Protein AF-A0AAE8NKW4-F1 (afdb_monomer)

Organism: Burkholderia cepacia (NCBI:txid292)

Structure (mmCIF, N/CA/C/O backbone):
data_AF-A0AAE8NKW4-F1
#
_entry.id   AF-A0AAE8NKW4-F1
#
loop_
_atom_site.group_PDB
_atom_site.id
_atom_site.type_symbol
_atom_site.label_atom_id
_atom_site.label_alt_id
_atom_site.label_comp_id
_atom_site.label_asym_id
_atom_site.label_entity_id
_atom_site.label_seq_id
_atom_site.pdbx_PDB_ins_code
_atom_site.Cartn_x
_atom_site.Cartn_y
_atom_site.Cartn_z
_atom_site.occupancy
_atom_site.B_iso_or_equiv
_atom_site.auth_seq_id
_atom_site.auth_comp_id
_atom_site.auth_asym_id
_atom_site.auth_atom_id
_atom_site.pdbx_PDB_model_num
ATOM 1 N N . MET A 1 1 ? -2.864 3.124 -19.656 1.00 60.62 1 MET A N 1
ATOM 2 C CA . MET A 1 1 ? -3.110 3.955 -18.458 1.00 60.62 1 MET A CA 1
ATOM 3 C C . MET A 1 1 ? -2.731 3.117 -17.254 1.00 60.62 1 MET A C 1
ATOM 5 O O . MET A 1 1 ? -3.102 1.951 -17.234 1.00 60.62 1 MET A O 1
ATOM 9 N N . PHE A 1 2 ? -1.934 3.644 -16.327 1.00 73.31 2 PHE A N 1
ATOM 10 C CA . PHE A 1 2 ? -1.643 2.932 -15.082 1.00 73.31 2 PHE A CA 1
ATOM 11 C C . PHE A 1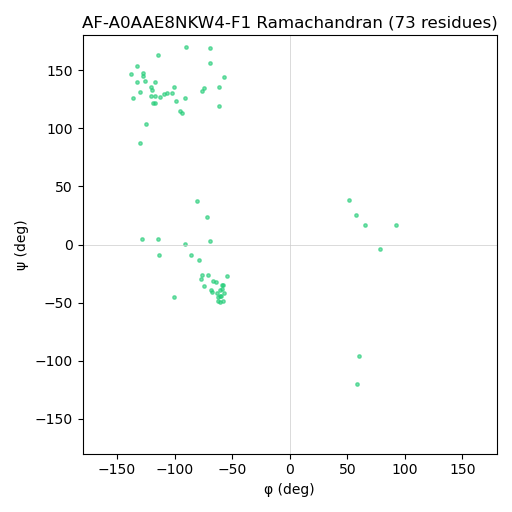 2 ? -2.871 2.996 -14.169 1.00 73.31 2 PHE A C 1
ATOM 13 O O . PHE A 1 2 ? -3.495 4.053 -14.080 1.00 73.31 2 PHE A O 1
ATOM 20 N N . GLY A 1 3 ? -3.245 1.867 -13.566 1.00 86.50 3 GLY A N 1
ATOM 21 C CA . GLY A 1 3 ? -4.374 1.784 -12.641 1.00 86.50 3 GLY A CA 1
ATOM 22 C C . GLY A 1 3 ? -3.958 2.037 -11.194 1.00 86.50 3 GLY A C 1
ATOM 23 O O . GLY A 1 3 ? -2.767 2.067 -10.867 1.00 86.50 3 GLY A O 1
ATOM 24 N N . SER A 1 4 ? -4.951 2.191 -10.321 1.00 91.19 4 SER A N 1
ATOM 25 C CA . SER A 1 4 ? -4.768 2.009 -8.886 1.00 91.19 4 SER A CA 1
ATOM 26 C C . SER A 1 4 ? -5.616 0.844 -8.382 1.00 91.19 4 SER A C 1
ATOM 28 O O . SER A 1 4 ? -6.759 0.651 -8.805 1.00 91.19 4 SER A O 1
ATOM 30 N N . THR A 1 5 ? -5.041 0.058 -7.476 1.00 94.69 5 THR A N 1
ATOM 31 C CA . THR A 1 5 ? -5.760 -0.972 -6.722 1.00 94.69 5 THR A CA 1
ATOM 32 C C . THR A 1 5 ? -6.089 -0.395 -5.355 1.00 94.69 5 THR A C 1
ATOM 34 O O . THR A 1 5 ? -5.191 0.027 -4.632 1.00 94.69 5 THR A O 1
ATOM 37 N N . LEU A 1 6 ? -7.373 -0.383 -5.004 1.00 95.94 6 LEU A N 1
ATOM 38 C CA . LEU A 1 6 ? -7.881 0.111 -3.727 1.00 95.94 6 LEU A CA 1
ATOM 39 C C . LEU A 1 6 ? -8.596 -1.019 -2.990 1.00 95.94 6 LEU A C 1
ATOM 41 O O . LEU A 1 6 ? -9.447 -1.704 -3.570 1.00 95.94 6 LEU A O 1
ATOM 45 N N . VAL A 1 7 ? -8.289 -1.179 -1.707 1.00 97.19 7 VAL A N 1
ATOM 46 C CA . VAL A 1 7 ? -9.027 -2.060 -0.798 1.00 97.19 7 VAL A CA 1
ATOM 47 C C . VAL A 1 7 ? -9.340 -1.343 0.501 1.00 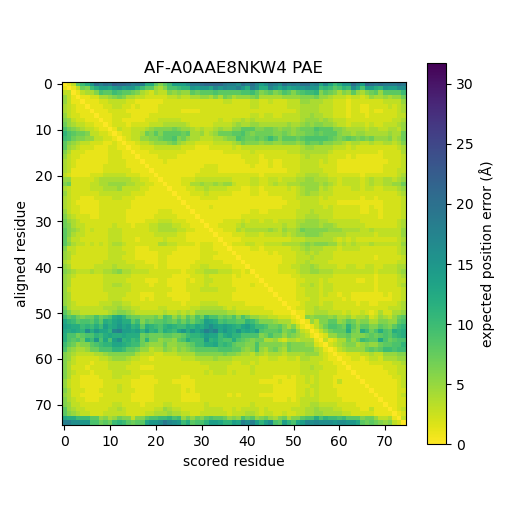97.19 7 VAL A C 1
ATOM 49 O O . VAL A 1 7 ? -8.625 -0.429 0.904 1.00 97.19 7 VAL A O 1
ATOM 52 N N . GLN A 1 8 ? -10.407 -1.784 1.156 1.00 96.69 8 GLN A N 1
ATOM 53 C CA . GLN A 1 8 ? -10.839 -1.272 2.446 1.00 96.69 8 GLN A CA 1
ATOM 54 C C . GLN A 1 8 ? -11.132 -2.444 3.382 1.00 96.69 8 GLN A C 1
ATOM 56 O O . GLN A 1 8 ? -11.723 -3.444 2.967 1.00 96.69 8 GLN A O 1
ATOM 61 N N . ARG A 1 9 ? -10.745 -2.292 4.645 1.00 94.75 9 ARG A N 1
ATOM 62 C CA . ARG A 1 9 ? -11.041 -3.189 5.762 1.00 94.75 9 ARG A CA 1
ATOM 63 C C . ARG A 1 9 ? -11.640 -2.365 6.901 1.00 94.75 9 ARG A C 1
ATOM 65 O O . ARG A 1 9 ? -11.283 -1.210 7.085 1.00 94.75 9 ARG A O 1
ATOM 72 N N . HIS A 1 10 ? -12.541 -2.963 7.673 1.00 93.31 10 HIS A N 1
ATOM 73 C CA . HIS A 1 10 ? -13.039 -2.364 8.911 1.00 93.31 10 HIS A CA 1
ATOM 74 C C . HIS A 1 10 ? -12.446 -3.108 10.109 1.00 93.31 10 HIS A C 1
ATOM 76 O O . HIS A 1 10 ? -12.518 -4.336 10.160 1.00 93.31 10 HIS A O 1
ATOM 82 N N . VAL A 1 11 ? -11.888 -2.360 11.058 1.00 88.31 11 VAL A N 1
ATOM 83 C CA . VAL A 1 11 ? -11.316 -2.849 12.317 1.00 88.31 11 VAL A CA 1
ATOM 84 C C . VAL A 1 11 ? -12.006 -2.104 13.454 1.00 88.31 11 VAL A C 1
ATOM 86 O O . VAL A 1 11 ? -11.769 -0.917 13.681 1.00 88.31 11 VAL A O 1
ATOM 89 N N . GLY A 1 12 ? -12.937 -2.778 14.133 1.00 88.25 12 GLY A N 1
ATOM 90 C CA . GLY A 1 12 ? -13.808 -2.134 15.117 1.00 88.25 12 GLY A CA 1
ATOM 91 C C . GLY A 1 12 ? -14.612 -0.987 14.492 1.00 88.25 12 GLY A C 1
ATOM 92 O O . GLY A 1 12 ? -15.379 -1.200 13.556 1.00 88.25 12 GLY A O 1
ATOM 93 N N . SER A 1 13 ? -14.425 0.232 15.005 1.00 88.81 13 SER A N 1
ATOM 94 C CA . SER A 1 13 ? -15.035 1.461 14.475 1.00 88.81 13 SER A CA 1
ATOM 95 C C . SER A 1 13 ? -14.187 2.182 13.418 1.00 88.81 13 SER A C 1
ATOM 97 O O . SER A 1 13 ? -14.593 3.241 12.943 1.00 88.81 13 SER A O 1
ATOM 99 N N . THR A 1 14 ? -13.009 1.656 13.074 1.00 90.75 14 THR A N 1
ATOM 100 C CA . THR A 1 14 ? -12.065 2.290 12.146 1.00 90.75 14 THR A CA 1
ATOM 101 C C . THR A 1 14 ? -12.132 1.632 10.772 1.00 90.75 14 THR A C 1
ATOM 103 O O . THR A 1 14 ? -12.056 0.413 10.647 1.00 90.75 14 THR A O 1
ATOM 106 N N . SER A 1 15 ? -12.250 2.439 9.721 1.00 94.81 15 SER A N 1
ATOM 107 C CA . SER A 1 15 ? -12.116 2.004 8.330 1.00 94.81 15 SER A CA 1
ATOM 108 C C . SER A 1 15 ? -10.688 2.253 7.852 1.00 94.81 15 SER A C 1
ATOM 110 O O . SER A 1 15 ? -10.257 3.403 7.782 1.00 94.81 15 SER A O 1
ATOM 112 N N . LEU A 1 16 ? -9.951 1.194 7.541 1.00 96.75 16 LEU A N 1
ATOM 113 C CA . LEU A 1 16 ? -8.608 1.263 6.979 1.00 96.75 16 LEU A CA 1
ATOM 114 C C . LEU A 1 16 ? -8.657 1.023 5.475 1.00 96.75 16 LEU A C 1
ATOM 116 O O . LEU A 1 16 ? -9.314 0.097 5.001 1.00 96.75 16 LEU A O 1
ATOM 120 N N . THR A 1 17 ? -7.924 1.833 4.722 1.00 97.56 17 THR A N 1
ATOM 121 C CA . THR A 1 17 ? -7.895 1.776 3.261 1.00 97.56 17 THR A CA 1
ATOM 122 C C . THR A 1 17 ? -6.457 1.734 2.771 1.00 97.56 17 THR A C 1
ATOM 124 O O . THR A 1 17 ? -5.652 2.569 3.179 1.00 97.56 17 THR A O 1
ATOM 127 N N . ALA A 1 18 ? -6.150 0.798 1.872 1.00 97.62 18 ALA A N 1
ATOM 128 C CA . ALA A 1 18 ? -4.875 0.722 1.168 1.00 97.62 18 ALA A CA 1
ATOM 129 C C . ALA A 1 18 ? -5.086 1.002 -0.320 1.00 97.62 18 ALA A C 1
ATOM 131 O O . ALA A 1 18 ? -5.912 0.357 -0.969 1.00 97.62 18 ALA A O 1
ATOM 132 N N . GLU A 1 19 ? -4.321 1.946 -0.859 1.00 97.25 19 GLU A N 1
ATOM 133 C CA . GLU A 1 19 ? -4.293 2.273 -2.283 1.00 97.25 19 GLU A CA 1
ATOM 134 C C . GLU A 1 19 ? -2.881 2.080 -2.832 1.00 97.25 19 GLU A C 1
ATOM 136 O O . GLU A 1 19 ? -1.927 2.656 -2.308 1.00 97.25 19 GLU A O 1
ATOM 141 N N . PHE A 1 20 ? -2.750 1.322 -3.918 1.00 96.50 20 PHE A N 1
ATOM 142 C CA . PHE A 1 20 ? -1.496 1.176 -4.645 1.00 96.50 20 PHE A CA 1
ATOM 143 C C . PHE A 1 20 ? -1.630 1.715 -6.066 1.00 96.50 20 PHE A C 1
ATOM 145 O O . PHE A 1 20 ? -2.460 1.235 -6.835 1.00 96.50 20 PHE A O 1
ATOM 152 N N . HIS A 1 21 ? -0.800 2.692 -6.430 1.00 94.94 21 HIS A N 1
ATOM 153 C CA . HIS A 1 21 ? -0.748 3.245 -7.781 1.00 94.94 21 HIS A CA 1
ATOM 154 C C . HIS A 1 21 ? 0.321 2.526 -8.612 1.00 94.94 21 HIS A C 1
ATOM 156 O O . HIS A 1 21 ? 1.519 2.683 -8.366 1.00 94.94 21 HIS A O 1
ATOM 162 N N . GLU A 1 22 ? -0.096 1.778 -9.635 1.00 90.44 22 GLU A N 1
ATOM 163 C CA . GLU A 1 22 ? 0.796 0.905 -10.413 1.00 90.44 22 GLU A CA 1
ATOM 164 C C . GLU A 1 22 ? 1.883 1.670 -11.175 1.00 90.44 22 GLU A C 1
ATOM 166 O O . GLU A 1 22 ? 2.986 1.166 -11.360 1.00 90.44 22 GLU A O 1
ATOM 171 N N . GLY A 1 23 ? 1.587 2.894 -11.622 1.00 91.69 23 GLY A N 1
ATOM 172 C CA . GLY A 1 23 ? 2.507 3.663 -12.466 1.00 91.69 23 GLY A CA 1
ATOM 173 C C . GLY A 1 23 ? 3.677 4.280 -11.710 1.00 91.69 23 GLY A C 1
ATOM 174 O O . GLY A 1 23 ? 4.729 4.512 -12.291 1.00 91.69 23 GLY A O 1
ATOM 175 N N . SER A 1 24 ? 3.496 4.548 -10.417 1.00 93.50 24 SER A N 1
ATOM 176 C CA . SER A 1 24 ? 4.534 5.138 -9.559 1.00 93.50 24 SER A CA 1
ATOM 177 C C . SER A 1 24 ? 5.013 4.186 -8.470 1.00 93.50 24 SER A C 1
ATOM 179 O O . SER A 1 24 ? 5.963 4.505 -7.763 1.00 93.50 24 SER A O 1
ATOM 181 N N . GLY A 1 25 ? 4.340 3.048 -8.290 1.00 94.12 25 GLY A N 1
ATOM 182 C CA . GLY A 1 25 ? 4.569 2.135 -7.178 1.00 94.12 25 GLY A CA 1
ATOM 183 C C . GLY A 1 25 ? 4.223 2.729 -5.813 1.00 94.12 25 GLY A C 1
ATOM 184 O O . GLY A 1 25 ? 4.705 2.225 -4.806 1.00 94.12 25 GLY A O 1
ATOM 185 N N . ARG A 1 26 ? 3.452 3.820 -5.748 1.00 96.56 26 ARG A N 1
ATOM 186 C CA . ARG A 1 26 ? 3.117 4.489 -4.484 1.00 96.56 26 ARG A CA 1
ATOM 187 C C . ARG A 1 26 ? 2.048 3.707 -3.729 1.00 96.56 26 ARG A C 1
ATOM 189 O O . ARG A 1 26 ? 1.010 3.396 -4.308 1.00 96.56 26 ARG A O 1
ATOM 196 N N . LEU A 1 27 ? 2.277 3.481 -2.439 1.00 97.31 27 LEU A N 1
ATOM 197 C CA . LEU A 1 27 ? 1.327 2.882 -1.503 1.00 97.31 27 LEU A CA 1
ATOM 198 C C . LEU A 1 27 ? 0.838 3.952 -0.520 1.00 97.31 27 LEU A C 1
ATOM 200 O O . LEU A 1 27 ? 1.651 4.645 0.088 1.00 97.31 27 LEU A O 1
ATOM 204 N N . ARG A 1 28 ? -0.476 4.079 -0.342 1.00 97.75 28 ARG A N 1
ATOM 205 C CA . ARG A 1 28 ? -1.103 4.960 0.652 1.00 97.75 28 ARG A CA 1
ATOM 206 C C . ARG A 1 28 ? -1.957 4.140 1.603 1.00 97.75 28 ARG A C 1
ATOM 208 O O . ARG A 1 28 ? -2.735 3.307 1.146 1.00 97.75 28 ARG A O 1
ATOM 215 N N . ILE A 1 29 ? -1.853 4.432 2.895 1.00 97.44 29 ILE A N 1
ATOM 216 C CA . ILE A 1 29 ? -2.703 3.868 3.946 1.00 97.44 29 ILE A CA 1
ATOM 217 C C . ILE A 1 29 ? -3.479 5.003 4.595 1.00 97.44 29 ILE A C 1
ATOM 219 O O . ILE A 1 29 ? -2.892 6.011 4.988 1.00 97.44 29 ILE A O 1
ATOM 223 N N . SER A 1 30 ? -4.797 4.864 4.686 1.00 97.06 30 SER A N 1
ATOM 224 C CA . SER A 1 30 ? -5.682 5.863 5.291 1.00 97.06 30 SER A CA 1
ATOM 225 C C . SER A 1 30 ? -6.566 5.235 6.360 1.00 97.06 30 SER A C 1
ATOM 227 O O . SER A 1 30 ? -7.017 4.108 6.185 1.00 97.06 30 SER A O 1
ATOM 229 N N . SER A 1 31 ? -6.858 5.991 7.416 1.00 95.25 31 SER A N 1
ATOM 230 C CA . SER A 1 31 ? -7.741 5.602 8.517 1.00 95.25 31 SER A CA 1
ATOM 231 C C . SER A 1 31 ? -8.918 6.568 8.576 1.00 95.25 31 SER A C 1
ATOM 233 O O . SER A 1 31 ? -8.728 7.777 8.684 1.00 95.25 31 SER A O 1
ATOM 235 N N . ASN A 1 32 ? -10.143 6.057 8.462 1.00 94.38 32 ASN A N 1
ATOM 236 C CA . ASN A 1 32 ? -11.378 6.842 8.367 1.00 94.38 32 ASN A CA 1
ATOM 237 C C . ASN A 1 32 ? -11.312 7.934 7.281 1.00 94.38 32 ASN A C 1
ATOM 239 O O . ASN A 1 32 ? -11.781 9.053 7.471 1.00 94.38 32 ASN A O 1
ATOM 243 N N . GLY A 1 33 ? -10.683 7.616 6.144 1.00 93.06 33 GLY A N 1
ATOM 244 C CA . GLY A 1 33 ? -10.484 8.552 5.032 1.00 93.06 33 GLY A CA 1
ATOM 245 C C . GLY A 1 33 ? -9.350 9.568 5.227 1.00 93.06 33 GLY A C 1
ATOM 246 O O . GLY A 1 33 ? -9.047 10.312 4.297 1.00 93.06 33 GLY A O 1
ATOM 247 N N . VAL A 1 34 ? -8.687 9.587 6.387 1.00 95.44 34 VAL A N 1
ATOM 248 C CA . VAL A 1 34 ? -7.526 10.446 6.655 1.00 95.44 34 VAL A CA 1
ATOM 249 C C . VAL A 1 34 ? -6.247 9.700 6.287 1.00 95.44 34 VAL A C 1
ATOM 251 O O . VAL A 1 34 ? -6.020 8.593 6.767 1.00 95.44 34 VAL A O 1
ATOM 254 N N . LEU A 1 35 ? -5.399 10.298 5.444 1.00 96.38 35 LEU A N 1
ATOM 255 C CA . LEU A 1 35 ? -4.108 9.713 5.073 1.00 96.38 35 LEU A CA 1
ATOM 256 C C . LEU A 1 35 ? -3.231 9.550 6.320 1.00 96.38 35 LEU A C 1
ATOM 258 O O . LEU A 1 35 ? -2.898 10.533 6.977 1.00 96.38 35 LEU A O 1
ATOM 262 N N . SER A 1 36 ? -2.855 8.311 6.617 1.00 94.56 36 SER A N 1
ATOM 263 C CA . SER A 1 36 ? -2.016 7.952 7.759 1.00 94.56 36 SER A CA 1
ATOM 264 C C . SER A 1 36 ? -0.567 7.722 7.329 1.00 94.56 36 SER A C 1
ATOM 266 O O . SER A 1 36 ? 0.346 8.257 7.950 1.00 94.56 36 SER A O 1
ATOM 268 N N . HIS A 1 37 ? -0.352 6.990 6.231 1.00 96.75 37 HIS A N 1
ATOM 269 C CA . HIS A 1 37 ? 0.982 6.701 5.705 1.00 96.75 37 HIS A CA 1
ATOM 270 C C . HIS A 1 37 ? 1.026 6.822 4.182 1.00 96.75 37 HIS A C 1
ATOM 272 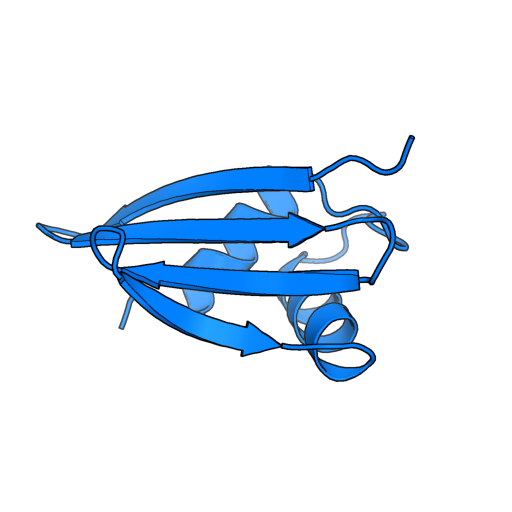O O . HIS A 1 37 ? 0.072 6.467 3.486 1.00 96.75 37 HIS A O 1
ATOM 278 N N . GLU A 1 38 ? 2.166 7.265 3.657 1.00 97.81 38 GLU A N 1
ATOM 279 C CA . GLU A 1 38 ? 2.458 7.279 2.226 1.00 97.81 38 GLU A CA 1
ATOM 280 C C . GLU A 1 38 ? 3.884 6.774 1.991 1.00 97.81 38 GLU A C 1
ATOM 282 O O . GLU A 1 38 ? 4.842 7.270 2.581 1.00 97.81 38 GLU A O 1
ATOM 287 N N . PHE A 1 39 ? 4.014 5.766 1.131 1.00 97.50 39 PHE A N 1
ATOM 288 C CA . PHE A 1 39 ? 5.274 5.103 0.826 1.00 97.50 39 PHE A CA 1
ATOM 289 C C . PHE A 1 39 ? 5.537 5.110 -0.676 1.00 97.50 39 PHE A C 1
ATOM 291 O O . PHE A 1 39 ? 4.643 4.867 -1.491 1.00 97.50 39 PHE A O 1
ATOM 298 N N . PHE A 1 40 ? 6.797 5.324 -1.034 1.00 96.19 40 PHE A N 1
ATOM 299 C CA . PHE A 1 40 ? 7.289 5.307 -2.408 1.00 96.19 40 PHE A CA 1
ATOM 300 C C . PHE A 1 40 ? 8.266 4.138 -2.605 1.00 96.19 40 PHE A C 1
ATOM 302 O O . PHE A 1 40 ? 8.760 3.579 -1.616 1.00 96.19 40 PHE A O 1
ATOM 309 N N . PRO A 1 41 ? 8.566 3.743 -3.855 1.00 95.25 41 PRO A N 1
ATOM 310 C CA . PRO A 1 41 ? 9.592 2.742 -4.113 1.00 95.25 41 PRO A CA 1
ATOM 311 C C . PRO A 1 41 ? 10.964 3.142 -3.535 1.00 95.25 41 PRO A C 1
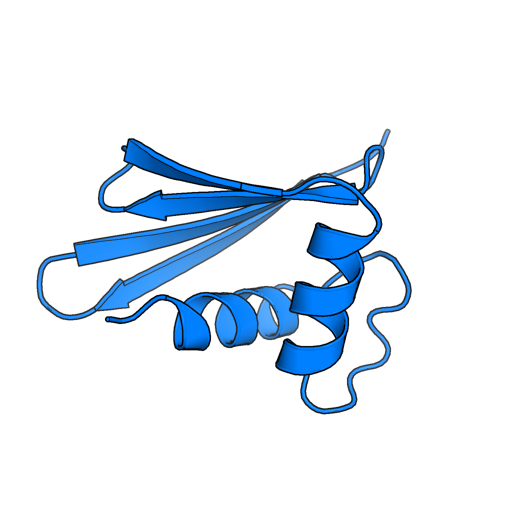ATOM 313 O O . PRO A 1 41 ? 11.313 4.322 -3.573 1.00 95.25 41 PRO A O 1
ATOM 316 N N . PRO A 1 42 ? 11.759 2.180 -3.023 1.00 94.12 42 PRO A N 1
ATOM 317 C CA . PRO A 1 42 ? 11.476 0.742 -2.975 1.00 94.12 42 PRO A CA 1
ATOM 318 C C . PRO A 1 42 ? 10.648 0.309 -1.753 1.00 94.12 42 PRO A C 1
ATOM 320 O O . PRO A 1 42 ? 10.206 -0.835 -1.699 1.00 94.12 42 PRO A O 1
ATOM 323 N N . GLN A 1 43 ? 10.428 1.191 -0.773 1.00 95.06 43 GLN A N 1
ATOM 324 C CA . GLN A 1 43 ? 9.788 0.838 0.498 1.00 95.06 43 GLN A CA 1
ATOM 325 C C . GLN A 1 43 ? 8.366 0.305 0.306 1.00 95.06 43 GLN A C 1
ATOM 327 O O . GLN A 1 43 ? 8.010 -0.714 0.891 1.00 95.06 43 GLN A O 1
ATOM 332 N N . SER A 1 44 ? 7.569 0.947 -0.549 1.00 95.00 44 SER A N 1
ATOM 333 C CA . SER A 1 44 ? 6.221 0.471 -0.881 1.00 95.00 44 SER A CA 1
ATOM 334 C C . SER A 1 44 ? 6.225 -0.955 -1.441 1.00 95.00 44 SER A C 1
ATOM 336 O O . SER A 1 44 ? 5.395 -1.772 -1.055 1.00 95.00 44 SER A O 1
ATOM 338 N N . TRP A 1 45 ? 7.183 -1.278 -2.312 1.00 93.44 45 TRP A N 1
ATOM 339 C CA . TRP A 1 45 ? 7.340 -2.615 -2.881 1.00 93.44 45 TRP A CA 1
ATOM 340 C C . TRP A 1 45 ? 7.771 -3.635 -1.840 1.00 93.44 45 TRP A C 1
ATOM 342 O O . TRP A 1 45 ? 7.245 -4.742 -1.834 1.00 93.44 45 TRP A O 1
ATOM 352 N N . MET A 1 46 ? 8.692 -3.265 -0.949 1.00 92.62 46 MET A N 1
ATOM 353 C CA . MET A 1 46 ? 9.117 -4.148 0.136 1.00 92.62 46 MET A CA 1
ATOM 354 C C . MET A 1 46 ? 7.951 -4.474 1.068 1.00 92.62 46 MET A C 1
ATOM 356 O O . MET A 1 46 ? 7.751 -5.643 1.369 1.00 92.62 46 MET A O 1
ATOM 360 N N . ILE A 1 47 ? 7.149 -3.476 1.455 1.00 94.44 47 ILE A N 1
ATOM 361 C CA . ILE A 1 47 ? 5.962 -3.676 2.301 1.00 94.44 47 ILE A CA 1
ATOM 362 C C . ILE A 1 47 ? 4.985 -4.652 1.640 1.00 94.44 47 ILE A C 1
ATOM 364 O O . ILE A 1 47 ? 4.536 -5.605 2.274 1.00 94.44 47 ILE A O 1
ATOM 368 N N . VAL A 1 48 ? 4.667 -4.449 0.358 1.00 93.81 48 VAL A N 1
ATOM 369 C CA . VAL A 1 48 ? 3.767 -5.352 -0.373 1.00 93.81 48 VAL A CA 1
ATOM 370 C C . VAL A 1 48 ? 4.364 -6.758 -0.456 1.00 93.81 48 VAL A C 1
ATOM 372 O O . VAL A 1 48 ? 3.689 -7.722 -0.105 1.00 93.81 48 VAL A O 1
ATOM 375 N N . ALA A 1 49 ? 5.631 -6.885 -0.855 1.00 90.88 49 ALA A N 1
ATOM 376 C CA . ALA A 1 49 ? 6.289 -8.177 -1.031 1.00 90.88 49 ALA A CA 1
ATOM 377 C C . ALA A 1 49 ? 6.352 -9.004 0.257 1.00 90.88 49 ALA A C 1
ATOM 379 O O . ALA A 1 49 ? 6.169 -10.219 0.204 1.00 90.88 49 ALA A O 1
ATOM 380 N N . THR A 1 50 ? 6.603 -8.365 1.402 1.00 90.69 50 THR A N 1
ATOM 381 C CA . THR A 1 50 ? 6.658 -9.059 2.694 1.00 90.69 50 THR A CA 1
ATOM 382 C C . THR A 1 50 ? 5.271 -9.396 3.235 1.00 90.69 50 THR A C 1
ATOM 384 O O . THR A 1 50 ? 5.126 -10.415 3.904 1.00 90.69 50 THR A O 1
ATOM 387 N N . SER A 1 51 ? 4.247 -8.596 2.914 1.00 90.31 51 SER A N 1
ATOM 388 C CA . SER A 1 51 ? 2.850 -8.861 3.303 1.00 90.31 51 SER A CA 1
ATOM 389 C C . SER A 1 51 ? 2.208 -9.980 2.489 1.00 90.31 51 SER A C 1
ATOM 391 O O . SER A 1 51 ? 1.391 -10.735 2.999 1.00 90.31 51 SER A O 1
ATOM 393 N N . ALA A 1 52 ? 2.554 -10.076 1.206 1.00 83.94 52 ALA A N 1
ATOM 394 C CA . ALA A 1 52 ? 1.828 -10.857 0.209 1.00 83.94 52 ALA A CA 1
ATOM 395 C C . ALA A 1 52 ? 1.912 -12.392 0.372 1.00 83.94 52 ALA A C 1
ATOM 397 O O . ALA A 1 52 ? 1.404 -13.123 -0.475 1.00 83.94 52 ALA A O 1
ATOM 398 N N . GLY A 1 53 ? 2.570 -12.908 1.418 1.00 75.94 53 GLY A N 1
ATOM 399 C CA . GLY A 1 53 ? 2.514 -14.328 1.791 1.00 75.94 53 GLY A CA 1
ATOM 400 C C . GLY A 1 53 ? 2.955 -15.321 0.704 1.00 75.94 53 GLY A C 1
ATOM 401 O O . GLY A 1 53 ? 2.507 -16.464 0.709 1.00 75.94 53 GLY A O 1
ATOM 402 N N . GLY A 1 54 ? 3.806 -14.901 -0.240 1.00 69.75 54 GLY A N 1
ATOM 403 C CA . GLY A 1 54 ? 4.243 -15.729 -1.371 1.00 69.75 54 GLY A CA 1
ATOM 404 C C . GLY A 1 54 ? 3.410 -15.587 -2.651 1.00 69.75 54 GLY A C 1
ATOM 405 O O . GLY A 1 54 ? 3.505 -16.442 -3.530 1.00 69.75 54 GLY A O 1
ATOM 406 N N . SER A 1 55 ? 2.598 -14.535 -2.786 1.00 76.69 55 SER A N 1
ATOM 407 C CA . SER A 1 55 ? 1.873 -14.264 -4.031 1.00 76.69 55 SER A CA 1
ATOM 408 C C . SER A 1 55 ? 2.795 -13.830 -5.186 1.00 76.69 55 SER A C 1
ATOM 410 O O . SER A 1 55 ? 3.872 -13.260 -4.994 1.00 76.69 55 SER A O 1
ATOM 412 N N . ASN A 1 56 ? 2.335 -14.043 -6.424 1.00 73.88 56 ASN A N 1
ATOM 413 C CA . ASN A 1 56 ? 3.022 -13.620 -7.653 1.00 73.88 56 ASN A CA 1
ATOM 414 C C . ASN A 1 56 ? 2.794 -12.126 -7.986 1.00 73.88 56 ASN A C 1
ATOM 416 O O . ASN A 1 56 ? 2.636 -11.773 -9.155 1.00 73.88 56 ASN A O 1
ATOM 420 N N . TRP A 1 57 ? 2.740 -11.241 -6.982 1.00 80.69 57 TRP A N 1
ATOM 421 C CA . TRP A 1 57 ? 2.356 -9.832 -7.159 1.00 80.69 57 TRP A CA 1
ATOM 422 C C . TRP A 1 57 ? 3.255 -9.054 -8.143 1.00 80.69 57 TRP A C 1
ATOM 424 O O . TRP A 1 57 ? 2.776 -8.189 -8.878 1.00 80.69 57 TRP A O 1
ATOM 434 N N . GLY A 1 58 ? 4.560 -9.352 -8.183 1.00 78.25 58 GLY A N 1
ATOM 435 C CA . GLY A 1 58 ? 5.531 -8.698 -9.068 1.00 78.25 58 GLY A CA 1
ATOM 436 C C . GLY A 1 58 ? 5.643 -7.186 -8.828 1.00 78.25 58 GLY A C 1
ATOM 437 O O . GLY A 1 58 ? 6.400 -6.754 -7.970 1.00 78.25 58 GLY A O 1
ATOM 438 N N . THR A 1 59 ? 4.917 -6.383 -9.614 1.00 77.62 59 THR A N 1
ATOM 439 C CA . THR A 1 59 ? 4.778 -4.917 -9.453 1.00 77.62 59 THR A CA 1
ATOM 440 C C . THR A 1 59 ? 3.317 -4.450 -9.430 1.00 77.62 59 THR A C 1
ATOM 442 O O . THR A 1 59 ? 3.044 -3.248 -9.396 1.00 77.62 59 THR A O 1
ATOM 445 N N . ARG A 1 60 ? 2.367 -5.393 -9.448 1.00 87.19 60 ARG A N 1
ATOM 446 C CA . ARG A 1 60 ? 0.922 -5.153 -9.468 1.00 87.19 60 ARG A CA 1
ATOM 447 C C . ARG A 1 60 ? 0.249 -5.984 -8.374 1.00 87.19 60 ARG A C 1
ATOM 449 O O . ARG A 1 60 ? -0.177 -7.107 -8.645 1.00 87.19 60 ARG A O 1
ATOM 456 N N . PRO A 1 61 ? 0.154 -5.458 -7.143 1.00 91.31 61 PRO A N 1
ATOM 457 C CA . PRO A 1 61 ? -0.537 -6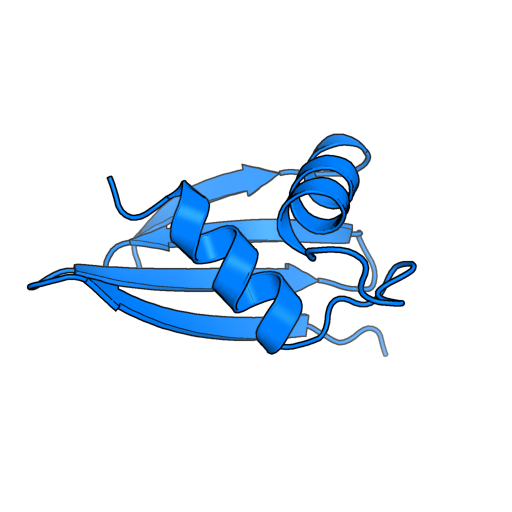.165 -6.080 1.00 91.31 61 PRO A CA 1
ATOM 458 C C . PRO A 1 61 ? -2.007 -6.378 -6.427 1.00 91.31 61 PRO A C 1
ATOM 460 O O . PRO A 1 61 ? -2.712 -5.469 -6.881 1.00 91.31 61 PRO A O 1
ATOM 463 N N . SER A 1 62 ? -2.468 -7.595 -6.169 1.00 92.31 62 SER A N 1
ATOM 464 C CA . SER A 1 62 ? -3.882 -7.927 -6.152 1.00 92.31 62 SER A CA 1
ATOM 465 C C . SER A 1 62 ? -4.568 -7.274 -4.949 1.00 92.31 62 SER A C 1
ATOM 467 O O . SER A 1 62 ? -3.935 -6.774 -4.017 1.00 92.31 62 SER A O 1
ATOM 469 N N . ARG A 1 63 ? -5.902 -7.316 -4.934 1.00 94.06 63 ARG A N 1
ATOM 470 C CA . ARG A 1 63 ? -6.665 -6.876 -3.758 1.00 94.06 63 ARG A CA 1
ATOM 471 C C . ARG A 1 63 ? -6.291 -7.680 -2.510 1.00 94.06 63 ARG A C 1
ATOM 473 O O . ARG A 1 63 ? -6.190 -7.098 -1.440 1.00 94.06 63 ARG A O 1
ATOM 480 N N . THR A 1 64 ? -6.050 -8.982 -2.646 1.00 93.62 64 THR A N 1
ATOM 481 C CA . THR A 1 64 ? -5.654 -9.845 -1.524 1.00 93.62 64 THR A CA 1
ATOM 482 C C . THR A 1 64 ? -4.312 -9.419 -0.937 1.00 93.62 64 THR A C 1
ATOM 484 O O . THR A 1 64 ? -4.195 -9.310 0.279 1.00 93.62 64 THR A O 1
ATOM 487 N N . ASP A 1 65 ? -3.338 -9.073 -1.783 1.00 94.31 65 ASP A N 1
ATOM 488 C CA . ASP A 1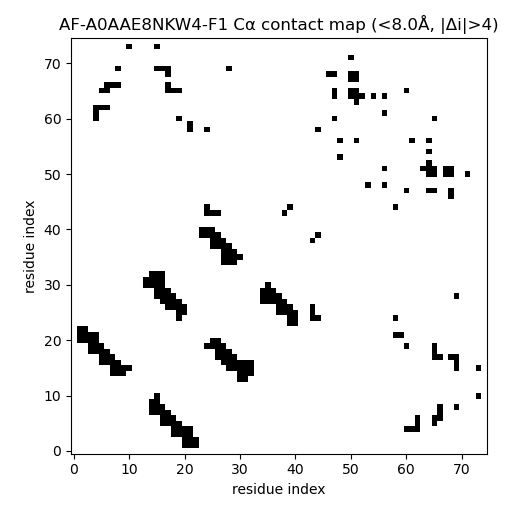 65 ? -2.033 -8.585 -1.319 1.00 94.31 65 ASP A CA 1
ATOM 489 C C . ASP A 1 65 ? -2.180 -7.307 -0.486 1.00 94.31 65 ASP A C 1
ATOM 491 O O . ASP A 1 65 ? -1.594 -7.189 0.586 1.00 94.31 65 ASP A O 1
ATOM 495 N N . LEU A 1 66 ? -3.010 -6.361 -0.940 1.00 95.12 66 LEU A N 1
ATOM 496 C CA . LEU A 1 66 ? -3.252 -5.123 -0.196 1.00 95.12 66 LEU A CA 1
ATOM 497 C C . LEU A 1 66 ? -4.082 -5.330 1.078 1.00 95.12 66 LEU A C 1
ATOM 499 O O . LEU A 1 66 ? -3.947 -4.547 2.016 1.00 95.12 66 LEU A O 1
ATOM 503 N N . LEU A 1 67 ? -4.921 -6.366 1.146 1.00 95.06 67 LEU A N 1
ATOM 504 C CA . LEU A 1 67 ? -5.610 -6.724 2.389 1.00 95.06 67 LEU A CA 1
ATOM 505 C C . LEU A 1 67 ? -4.620 -7.249 3.438 1.00 95.06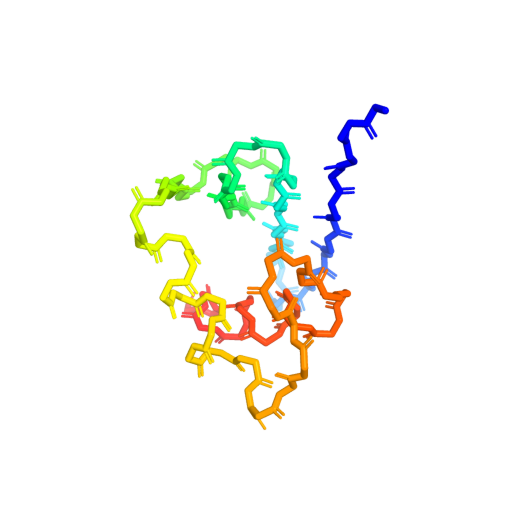 67 LEU A C 1
ATOM 507 O O . LEU A 1 67 ? -4.729 -6.861 4.597 1.00 95.06 67 LEU A O 1
ATOM 511 N N . HIS A 1 68 ? -3.624 -8.042 3.032 1.00 94.19 68 HIS A N 1
ATOM 512 C CA . HIS A 1 68 ? -2.529 -8.446 3.923 1.00 94.19 68 HIS A CA 1
ATOM 513 C C . HIS A 1 68 ? -1.632 -7.276 4.327 1.00 94.19 68 HIS A C 1
ATOM 515 O O . HIS A 1 68 ? -1.103 -7.256 5.434 1.00 94.19 68 HIS A O 1
ATOM 521 N N . VAL A 1 69 ? -1.472 -6.269 3.462 1.00 94.94 69 VAL A N 1
ATOM 522 C CA . VAL A 1 69 ? -0.816 -5.021 3.870 1.00 94.94 69 VAL A CA 1
ATOM 523 C C . VAL A 1 69 ? -1.604 -4.373 5.006 1.00 94.94 69 VAL A C 1
ATOM 525 O O . VAL A 1 69 ? -0.998 -4.038 6.015 1.00 94.94 69 VAL A O 1
ATOM 528 N N . LEU A 1 70 ? -2.929 -4.225 4.875 1.00 95.31 70 LEU A N 1
ATOM 529 C CA . LEU A 1 70 ? -3.759 -3.607 5.918 1.00 95.31 70 LEU A CA 1
ATOM 530 C C . LEU A 1 70 ? -3.663 -4.329 7.266 1.00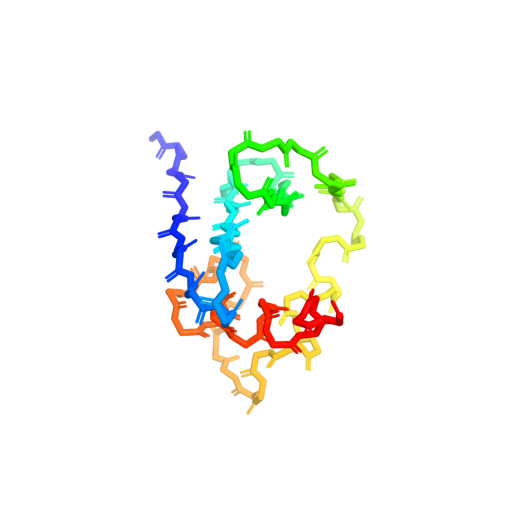 95.31 70 LEU A C 1
ATOM 532 O O . LEU A 1 70 ? -3.600 -3.649 8.280 1.00 95.31 70 LEU A O 1
ATOM 536 N N . GLU A 1 71 ? -3.524 -5.657 7.279 1.00 93.12 71 GLU A N 1
ATOM 537 C CA . GLU A 1 71 ? -3.299 -6.440 8.508 1.00 93.12 71 GLU A CA 1
ATOM 538 C C . GLU A 1 71 ? -2.094 -5.961 9.334 1.00 93.12 71 GLU A C 1
ATOM 540 O O . GLU A 1 71 ? -2.099 -6.100 10.555 1.00 93.12 71 GLU A O 1
ATOM 545 N N . GLN A 1 72 ? -1.082 -5.351 8.707 1.00 90.88 72 GLN A N 1
ATOM 546 C CA . GLN A 1 72 ? 0.069 -4.780 9.418 1.00 90.88 72 GLN A CA 1
ATOM 547 C C . GLN A 1 72 ? -0.209 -3.412 10.062 1.00 90.88 72 GLN A C 1
ATOM 549 O O . GLN A 1 72 ? 0.597 -2.941 10.863 1.00 90.88 72 GLN A O 1
ATOM 554 N N . PHE A 1 73 ? -1.320 -2.763 9.709 1.00 88.69 73 PHE A N 1
ATOM 555 C CA . PHE A 1 73 ? -1.705 -1.423 10.167 1.00 88.69 73 PHE A CA 1
ATOM 556 C C . PHE A 1 73 ? -2.974 -1.426 11.036 1.00 88.69 73 PHE A C 1
ATOM 558 O O . PHE A 1 73 ? -3.426 -0.355 11.434 1.0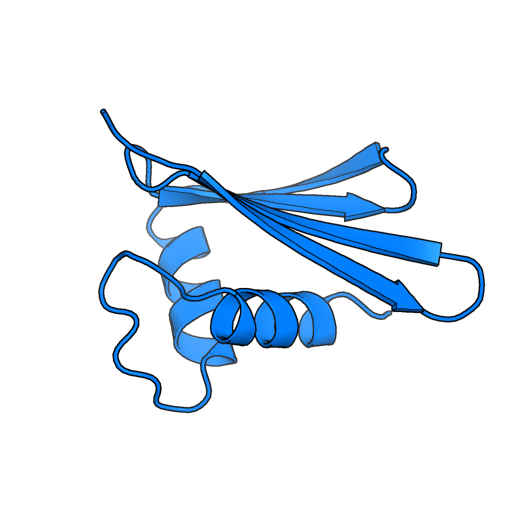0 88.69 73 PHE A O 1
ATOM 565 N N . ASP A 1 74 ? -3.521 -2.600 11.365 1.00 82.69 74 ASP A N 1
ATOM 566 C CA . ASP A 1 74 ? -4.718 -2.802 12.202 1.00 82.69 74 ASP A CA 1
ATOM 567 C C . ASP A 1 74 ? -4.490 -2.504 13.714 1.00 82.69 74 ASP A C 1
ATOM 569 O O . ASP A 1 74 ? -5.198 -3.043 14.565 1.00 82.69 74 ASP A O 1
ATOM 573 N N . GLY A 1 75 ? -3.489 -1.681 14.056 1.00 64.62 75 GLY A N 1
ATOM 574 C CA . GLY A 1 75 ? -3.042 -1.386 15.429 1.00 64.62 75 GLY A CA 1
ATOM 575 C C . GLY A 1 75 ? -3.979 -0.518 16.262 1.00 64.62 75 GLY A C 1
ATOM 576 O O . GLY A 1 75 ? -4.628 0.392 15.697 1.00 64.62 75 GLY A O 1
#

Sequence (75 aa):
MFGSTLVQRHVGSTSLTAEFHEGSGRLRISSNGVLSHEFFPPQSWMIVATSAGGSNWGTRPSRTDLLHVLEQFDG

Nearest PDB structures (foldseek):
  6u3s-assembly1_A  TM=8.624E-01  e=7.621E-02  Homo sapiens
  7qby-assembly1_A  TM=7.854E-01  e=1.102E-01  Homo sapiens
  3mx7-assembly1_A  TM=6.957E-01  e=8.355E-01  Homo sapiens
  3h3l-assembly1_A-2  TM=4.376E-01  e=1.284E+00  Parabacteroides distasonis ATCC 8503
  4jqt-assembly1_B  TM=4.419E-01  e=1.974E+00  Bacteroides thetaiotaomicron VPI-5482

Radius of gyration: 11.38 Å; Cα contacts (8 Å, |Δi|>4): 140; chains: 1; bounding box: 26×26×34 Å

Secondary structure (DSSP, 8-state):
---EEEEEEEETTEEEEEEEETTTTEEEEEETTEEEEEE-TTHHHHHHHHHSTT---TTS--HHHHHHHHHTT--

pLDDT: mean 90.92, std 7.95, range [60.62, 97.81]

Mean predicted aligned error: 3.62 Å

Solvent-accessible surface area (backbone atoms only — not comparable to full-atom values): 4330 Å² total; per-residue (Å²): 133,71,56,68,48,73,44,74,48,75,59,91,95,41,40,40,34,36,37,37,33,51,75,69,42,32,31,37,36,23,52,71,85,41,82,72,46,79,35,48,67,67,58,27,53,50,52,42,61,71,36,29,81,82,60,90,37,91,76,57,64,50,65,68,30,45,50,40,39,47,67,78,67,73,120

Foldseek 3Di:
DWDKDKDWDDQPPKIWMWIATLVFRKIWIAIPNHTDDIDGPPVSVVLLVVQQPPDPCPSNDDNSSVVSSVVVVSD